Protein AF-A0A9E7GCS8-F1 (afdb_monomer_lite)

Radius of gyration: 28.27 Å; chains: 1; bounding box: 65×45×78 Å

Organism: NCBI:txid320322

pLDDT: mean 76.49, std 14.75, range [39.75, 92.88]

Sequence (79 aa):
MEKEKGDGSCEVKILLTRKELAWLELRLKEKGEQRLEDVLVEMGREMQKERGKGRGGWKPTLESIVEIPEVQTCNNVAV

Structure (mmCIF, N/CA/C/O backbone):
data_AF-A0A9E7GCS8-F1
#
_entry.id   AF-A0A9E7GCS8-F1
#
loop_
_atom_site.group_PDB
_atom_site.id
_atom_site.type_symbol
_atom_site.label_atom_id
_atom_site.label_alt_id
_atom_site.label_comp_id
_atom_site.label_asym_id
_atom_site.label_entity_id
_atom_site.label_seq_id
_atom_site.pdbx_PDB_ins_code
_atom_site.Cartn_x
_atom_site.Cartn_y
_atom_site.Cartn_z
_atom_site.occupancy
_atom_site.B_iso_or_equiv
_atom_site.auth_seq_id
_atom_site.auth_comp_id
_atom_site.auth_asym_id
_atom_site.auth_atom_id
_atom_site.pdbx_PDB_model_num
ATOM 1 N N . MET A 1 1 ? -32.066 35.313 5.276 1.00 39.75 1 MET A N 1
ATOM 2 C CA . MET A 1 1 ? -31.582 34.548 4.109 1.00 39.75 1 MET A CA 1
ATOM 3 C C . MET A 1 1 ? -30.780 33.390 4.672 1.00 39.75 1 MET A C 1
ATOM 5 O O . MET A 1 1 ? -29.624 33.568 5.037 1.00 39.75 1 MET A O 1
ATOM 9 N N . GLU A 1 2 ? -31.457 32.274 4.922 1.00 50.03 2 GLU A N 1
ATOM 10 C CA . GLU A 1 2 ? -30.845 31.071 5.488 1.00 50.03 2 GLU A CA 1
ATOM 11 C C . GLU A 1 2 ? -29.913 30.478 4.428 1.00 50.03 2 GLU A C 1
ATOM 13 O O . GLU A 1 2 ? -30.332 30.230 3.299 1.00 50.03 2 GLU A O 1
ATOM 18 N N . LYS A 1 3 ? -28.620 30.363 4.743 1.00 50.75 3 LYS A N 1
ATOM 19 C CA . LYS A 1 3 ? -27.654 29.716 3.855 1.00 50.75 3 LYS A CA 1
ATOM 20 C C . LYS A 1 3 ? -27.682 28.221 4.132 1.00 50.75 3 LYS A C 1
ATOM 22 O O . LYS A 1 3 ? -27.273 27.799 5.211 1.00 50.75 3 LYS A O 1
ATOM 27 N N . GLU A 1 4 ? -28.122 27.441 3.151 1.00 59.56 4 GLU A N 1
ATOM 28 C CA . GLU A 1 4 ? -27.907 25.998 3.135 1.00 59.56 4 GLU A CA 1
ATOM 29 C C . GLU A 1 4 ? -26.401 25.720 3.219 1.00 59.56 4 GLU A C 1
ATOM 31 O O . GLU A 1 4 ? -25.602 26.140 2.376 1.00 59.56 4 GLU A O 1
ATOM 36 N N . LYS A 1 5 ? -26.003 25.072 4.312 1.00 52.16 5 LYS A N 1
ATOM 37 C CA . LYS A 1 5 ? -24.627 24.690 4.604 1.00 52.16 5 LYS A CA 1
ATOM 38 C C . LYS A 1 5 ? -24.374 23.379 3.860 1.00 52.16 5 LYS A C 1
ATOM 40 O O . LYS A 1 5 ? -24.627 22.311 4.403 1.00 52.16 5 LYS A O 1
ATOM 45 N N . GLY A 1 6 ? -23.959 23.467 2.597 1.00 56.72 6 GLY A N 1
ATOM 46 C CA . GLY A 1 6 ? -23.475 22.301 1.860 1.00 56.72 6 GLY A CA 1
ATOM 47 C C . GLY A 1 6 ? -22.312 21.692 2.638 1.00 56.72 6 GLY A C 1
ATOM 48 O O . GLY A 1 6 ? -21.285 22.347 2.813 1.00 56.72 6 GLY A O 1
ATOM 49 N N . ASP A 1 7 ? -22.523 20.502 3.190 1.00 58.94 7 ASP A N 1
ATOM 50 C CA . ASP A 1 7 ? -21.519 19.788 3.968 1.00 58.94 7 ASP A CA 1
ATOM 51 C C . ASP A 1 7 ? -20.291 19.548 3.080 1.00 58.94 7 ASP A C 1
ATOM 53 O O . ASP A 1 7 ? -20.404 18.985 1.990 1.00 58.94 7 ASP A O 1
ATOM 57 N N . GLY A 1 8 ? -19.131 20.050 3.507 1.00 64.38 8 GLY A N 1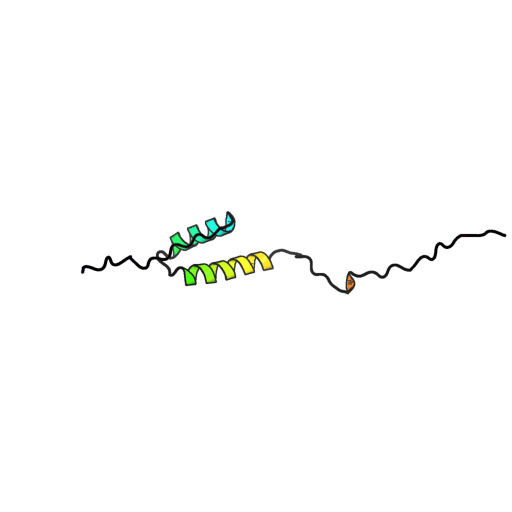
ATOM 58 C CA . GLY A 1 8 ? -17.887 20.131 2.731 1.00 64.38 8 GLY A CA 1
ATOM 59 C C . GLY A 1 8 ? -17.192 18.783 2.530 1.00 64.38 8 GLY A C 1
ATOM 60 O O . GLY A 1 8 ? -15.965 18.708 2.579 1.00 64.38 8 GLY A O 1
ATOM 61 N N . SER A 1 9 ? -17.967 17.715 2.364 1.00 69.75 9 SER A N 1
ATOM 62 C CA . SER A 1 9 ? -17.474 16.358 2.189 1.00 69.75 9 SER A CA 1
ATOM 63 C C . SER A 1 9 ? -16.875 16.175 0.791 1.00 69.75 9 SER A C 1
ATOM 65 O O . SER A 1 9 ? -17.458 16.555 -0.225 1.00 69.75 9 SER A O 1
ATOM 67 N N . CYS A 1 10 ? -15.663 15.624 0.747 1.00 73.19 10 CYS A N 1
ATOM 68 C CA . CYS A 1 10 ? -14.957 15.294 -0.484 1.00 73.19 10 CYS A CA 1
ATOM 69 C C . CYS A 1 10 ? -15.100 13.792 -0.736 1.00 73.19 10 CYS A C 1
ATOM 71 O O . CYS A 1 10 ? -14.631 12.983 0.064 1.00 73.19 10 CYS A O 1
ATOM 73 N N . GLU A 1 11 ? -15.748 13.418 -1.839 1.00 83.69 11 GLU A N 1
ATOM 74 C CA . GLU A 1 11 ? -15.838 12.027 -2.283 1.00 83.69 11 GLU A CA 1
ATOM 75 C C . GLU A 1 11 ? -14.722 11.746 -3.296 1.00 83.69 11 GLU A C 1
ATOM 77 O O . GLU A 1 11 ? -14.613 12.413 -4.327 1.00 83.69 11 GLU A O 1
ATOM 82 N N . VAL A 1 12 ? -13.894 10.736 -3.021 1.00 84.56 12 VAL A N 1
ATOM 83 C CA . VAL A 1 12 ? -12.812 10.312 -3.916 1.00 84.56 12 VAL A CA 1
ATOM 84 C C . VAL A 1 12 ? -13.045 8.868 -4.334 1.00 84.56 12 VAL A C 1
ATOM 86 O O . VAL A 1 12 ? -13.206 7.982 -3.498 1.00 84.56 12 VAL A O 1
ATOM 89 N N . LYS A 1 13 ? -13.015 8.620 -5.644 1.00 91.31 13 LYS A N 1
ATOM 90 C CA . LYS A 1 13 ? -13.051 7.270 -6.214 1.00 91.31 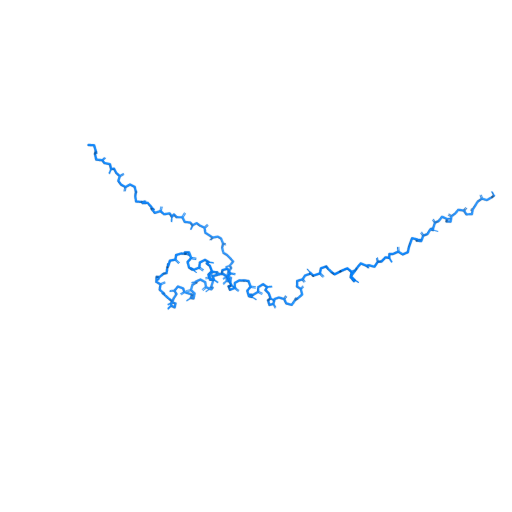13 LYS A CA 1
ATOM 91 C C . LYS A 1 13 ? -11.639 6.862 -6.603 1.00 91.31 13 LYS A C 1
ATOM 93 O O . LYS A 1 13 ? -11.004 7.524 -7.419 1.00 91.31 13 LYS A O 1
ATOM 98 N N . ILE A 1 14 ? -11.160 5.770 -6.019 1.00 88.38 14 ILE A N 1
ATOM 99 C CA . ILE A 1 14 ? -9.820 5.233 -6.264 1.00 88.38 14 ILE A CA 1
ATOM 100 C C . ILE A 1 14 ? -9.975 3.870 -6.923 1.00 88.38 14 ILE A C 1
ATOM 102 O O . ILE A 1 14 ? -10.727 3.021 -6.447 1.00 88.38 14 ILE A O 1
ATOM 106 N N . LEU A 1 15 ? -9.275 3.668 -8.035 1.00 92.62 15 LEU A N 1
ATOM 107 C CA . LEU A 1 15 ? -9.277 2.398 -8.744 1.00 92.62 15 LEU A CA 1
ATOM 108 C C . LEU A 1 15 ? -8.149 1.524 -8.196 1.00 92.62 15 LEU A C 1
ATOM 110 O O . LEU A 1 15 ? -6.990 1.931 -8.236 1.00 92.62 15 LEU A O 1
ATOM 114 N N . LEU A 1 16 ? -8.499 0.346 -7.681 1.00 91.06 16 LEU A N 1
ATOM 115 C CA . LEU A 1 16 ? -7.568 -0.567 -7.022 1.00 91.06 16 LEU A CA 1
ATOM 116 C C . LEU A 1 16 ? -7.522 -1.918 -7.734 1.00 91.06 16 LEU A C 1
ATOM 118 O O . LEU A 1 16 ? -8.531 -2.415 -8.243 1.00 91.06 16 LEU A O 1
ATOM 122 N N . THR A 1 17 ? -6.359 -2.560 -7.727 1.00 91.88 17 THR A N 1
ATOM 123 C CA . THR A 1 17 ? -6.245 -3.975 -8.095 1.00 91.88 17 THR A CA 1
ATOM 124 C C . THR A 1 17 ? -6.811 -4.877 -6.993 1.00 91.88 17 THR A C 1
ATOM 126 O O . THR A 1 17 ? -6.966 -4.477 -5.841 1.00 91.88 17 THR A O 1
ATOM 129 N N . ARG A 1 18 ? -7.084 -6.152 -7.306 1.00 92.00 18 ARG A N 1
ATOM 130 C CA . ARG A 1 18 ? -7.581 -7.115 -6.298 1.00 92.00 18 ARG A CA 1
ATOM 131 C C . ARG A 1 18 ? -6.656 -7.247 -5.082 1.00 92.00 18 ARG A C 1
ATOM 133 O O . ARG A 1 18 ? -7.133 -7.422 -3.968 1.00 92.00 18 ARG A O 1
ATOM 140 N N . LYS A 1 19 ? -5.339 -7.176 -5.301 1.00 88.81 19 LYS A N 1
ATOM 141 C CA . LYS A 1 19 ? -4.340 -7.274 -4.226 1.00 88.81 19 LYS A CA 1
ATOM 142 C C . LYS A 1 19 ? -4.365 -6.039 -3.330 1.00 88.81 19 LYS A C 1
ATOM 144 O O . LYS A 1 19 ? -4.344 -6.159 -2.113 1.00 88.81 19 LYS A O 1
ATOM 149 N N . GLU A 1 20 ? -4.433 -4.872 -3.955 1.00 90.81 20 GLU A N 1
ATOM 150 C CA . GLU A 1 20 ? -4.546 -3.576 -3.290 1.00 90.81 20 GLU A CA 1
ATOM 151 C C . GLU A 1 20 ? -5.807 -3.477 -2.434 1.00 90.81 20 GLU A C 1
ATOM 153 O O . GLU A 1 20 ? -5.735 -3.054 -1.283 1.00 90.81 20 GLU A O 1
ATOM 158 N N . LEU A 1 21 ? -6.944 -3.933 -2.966 1.00 92.88 21 LEU A N 1
ATOM 159 C CA . LEU A 1 21 ? -8.200 -3.971 -2.226 1.00 92.88 21 LEU A CA 1
ATOM 160 C C . LEU A 1 21 ? -8.111 -4.896 -1.004 1.00 92.88 21 LEU A C 1
ATOM 162 O O . LEU A 1 21 ? -8.479 -4.488 0.091 1.00 92.88 21 LEU A O 1
ATOM 166 N N . ALA A 1 22 ? -7.567 -6.106 -1.166 1.00 91.94 22 ALA A N 1
ATOM 167 C CA . ALA A 1 22 ? -7.402 -7.044 -0.054 1.00 91.94 22 ALA A CA 1
ATOM 168 C C . ALA A 1 22 ? -6.494 -6.484 1.055 1.00 91.94 22 ALA A C 1
ATOM 170 O O . ALA A 1 22 ? -6.772 -6.668 2.241 1.00 91.94 22 ALA A O 1
ATOM 171 N N . TRP A 1 23 ? -5.426 -5.772 0.678 1.00 92.50 23 TRP A N 1
ATOM 172 C CA . TRP A 1 23 ? -4.565 -5.081 1.637 1.00 92.50 23 TRP A CA 1
ATOM 173 C C . TRP A 1 23 ? -5.334 -4.003 2.409 1.00 92.50 23 TRP A C 1
ATOM 175 O O . TRP A 1 23 ? -5.244 -3.940 3.634 1.00 92.50 23 TRP A O 1
ATOM 185 N N . LEU A 1 24 ? -6.135 -3.196 1.707 1.00 91.38 24 LEU A N 1
ATOM 186 C CA . LEU A 1 24 ? -6.935 -2.136 2.316 1.00 91.38 24 LEU A CA 1
ATOM 187 C C . LEU A 1 24 ? -7.997 -2.695 3.276 1.00 91.38 24 LEU A C 1
ATOM 189 O O . LEU A 1 24 ? -8.149 -2.188 4.383 1.00 91.38 24 LEU A O 1
ATOM 193 N N . GLU A 1 25 ? -8.696 -3.765 2.894 1.00 90.81 25 GLU A N 1
ATOM 194 C CA . GLU A 1 25 ? -9.684 -4.426 3.755 1.00 90.81 25 GLU A CA 1
ATOM 195 C C . GLU A 1 25 ? -9.065 -4.971 5.042 1.00 90.81 25 GLU A C 1
ATOM 197 O O . GLU A 1 25 ? -9.636 -4.810 6.122 1.00 90.81 25 GLU A O 1
ATOM 202 N N . LEU A 1 26 ? -7.901 -5.622 4.939 1.00 91.50 26 LEU A N 1
ATOM 203 C CA . LEU A 1 26 ? -7.172 -6.108 6.108 1.00 91.50 26 LEU A CA 1
ATOM 204 C C . LEU A 1 26 ? -6.776 -4.936 7.006 1.00 91.50 26 LEU A C 1
ATOM 206 O O . LEU A 1 26 ? -6.987 -4.977 8.217 1.00 91.50 26 LEU A O 1
ATOM 210 N N . ARG A 1 27 ? -6.275 -3.858 6.398 1.00 89.12 27 ARG A N 1
ATOM 211 C CA . ARG A 1 27 ? -5.838 -2.677 7.130 1.00 89.12 27 ARG A CA 1
ATOM 212 C C . ARG A 1 27 ? -6.973 -2.005 7.903 1.00 89.12 27 ARG A C 1
ATOM 214 O O . ARG A 1 27 ? -6.795 -1.675 9.076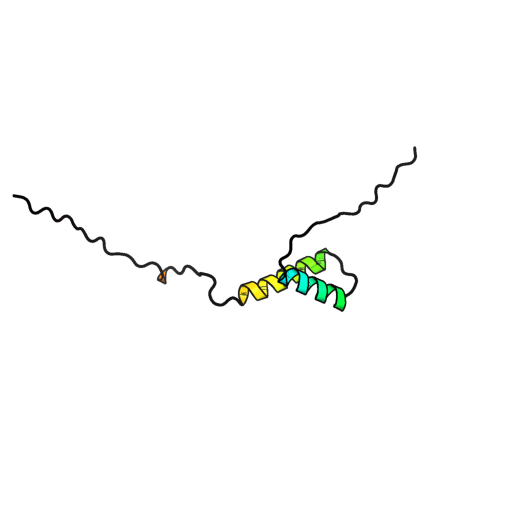 1.00 89.12 27 ARG A O 1
ATOM 221 N N . LEU A 1 28 ? -8.135 -1.842 7.272 1.00 88.50 28 LEU A N 1
ATOM 222 C CA . LEU A 1 28 ? -9.325 -1.260 7.900 1.00 88.50 28 LEU A CA 1
ATOM 223 C C . LEU A 1 28 ? -9.834 -2.120 9.065 1.00 88.50 28 LEU A C 1
ATOM 225 O O . LEU A 1 28 ? -10.247 -1.581 10.089 1.00 88.50 28 LEU A O 1
ATOM 229 N N . LYS A 1 29 ? -9.756 -3.451 8.946 1.00 89.12 29 LYS A N 1
ATOM 230 C CA . LYS A 1 29 ? -10.130 -4.376 10.029 1.00 89.12 29 LYS A CA 1
ATOM 231 C C . LYS A 1 29 ? -9.208 -4.271 11.243 1.00 89.12 29 LYS A C 1
ATOM 233 O O . LYS A 1 29 ? -9.682 -4.386 12.366 1.00 89.12 29 LYS A O 1
ATOM 238 N N . GLU A 1 30 ? -7.910 -4.069 11.031 1.00 91.06 30 GLU A N 1
ATOM 239 C CA . GLU A 1 30 ? -6.924 -4.025 12.117 1.00 91.06 30 GLU A CA 1
ATOM 240 C C . GLU A 1 30 ? -6.878 -2.681 12.845 1.00 91.06 30 GLU A C 1
ATOM 242 O O . GLU A 1 30 ? -6.698 -2.651 14.062 1.00 91.06 30 GLU A O 1
ATOM 247 N N . LYS A 1 31 ? -6.984 -1.566 12.109 1.00 85.75 31 LYS A N 1
ATOM 248 C CA . LYS A 1 31 ? -6.720 -0.224 12.657 1.00 85.75 31 LYS A CA 1
ATOM 249 C C . LYS A 1 31 ? -7.948 0.664 12.828 1.00 85.75 31 LYS A C 1
ATOM 251 O O . LYS A 1 31 ? -7.809 1.737 13.407 1.00 85.75 31 LYS A O 1
ATOM 256 N N . GLY A 1 32 ? -9.126 0.219 12.388 1.00 83.69 32 GLY A N 1
ATOM 257 C CA . GLY A 1 32 ? -10.363 0.988 12.516 1.00 83.69 32 GLY A CA 1
ATOM 258 C C . GLY A 1 32 ? -10.326 2.290 11.710 1.00 83.69 32 GLY A C 1
ATOM 259 O O . GLY A 1 32 ? -9.804 2.320 10.595 1.00 83.69 32 GLY A O 1
ATOM 260 N N . GLU A 1 33 ? -10.894 3.366 12.262 1.00 86.69 33 GLU A N 1
ATOM 261 C CA . GLU A 1 33 ? -10.908 4.680 11.609 1.00 86.69 33 GLU A CA 1
ATOM 262 C C . GLU A 1 33 ? -9.498 5.266 11.484 1.00 86.69 33 GLU A C 1
ATOM 264 O O . GLU A 1 33 ? -8.759 5.412 12.458 1.00 86.69 33 GLU A O 1
ATOM 269 N N . GLN A 1 34 ? -9.136 5.644 10.260 1.00 87.50 34 GLN A N 1
ATOM 270 C CA . GLN A 1 34 ? -7.875 6.303 9.950 1.00 87.50 34 GLN A CA 1
ATOM 271 C C . GLN A 1 34 ? -8.126 7.473 9.005 1.00 87.50 34 GLN A C 1
ATOM 273 O O . GLN A 1 34 ? -9.086 7.478 8.232 1.00 87.50 34 GLN A O 1
ATOM 278 N N . ARG A 1 35 ? -7.225 8.457 9.029 1.00 88.25 35 ARG A N 1
ATOM 279 C CA . ARG A 1 35 ? -7.231 9.513 8.020 1.00 88.25 35 ARG A CA 1
ATOM 280 C C . ARG A 1 35 ? -6.904 8.908 6.659 1.00 88.25 35 ARG A C 1
ATOM 282 O O . ARG A 1 35 ? -5.963 8.120 6.541 1.00 88.25 35 ARG A O 1
ATOM 289 N N . LEU A 1 36 ? -7.661 9.296 5.635 1.00 85.69 36 LEU A N 1
ATOM 290 C CA . LEU A 1 36 ? -7.482 8.777 4.279 1.00 85.69 36 LEU A CA 1
ATOM 291 C C . LEU A 1 36 ? -6.049 9.005 3.777 1.00 85.69 36 LEU A C 1
ATOM 293 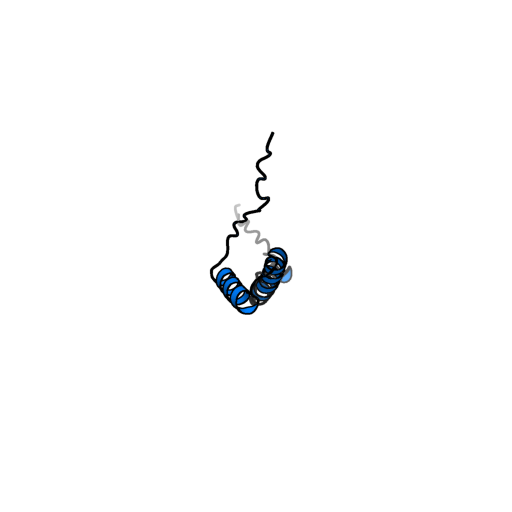O O . LEU A 1 36 ? -5.473 8.122 3.145 1.00 85.69 36 LEU A O 1
ATOM 297 N N . GLU A 1 37 ? -5.450 10.155 4.098 1.00 89.06 37 GLU A N 1
ATOM 298 C CA . GLU A 1 37 ? -4.093 10.486 3.660 1.00 89.06 37 GLU A CA 1
ATOM 299 C C . GLU A 1 37 ? -3.053 9.492 4.196 1.00 89.06 37 GLU A C 1
ATOM 301 O O . GLU A 1 37 ? -2.172 9.058 3.452 1.00 89.06 37 GLU A O 1
ATOM 306 N N . ASP A 1 38 ? -3.186 9.081 5.459 1.00 91.00 38 ASP A N 1
ATOM 307 C CA . ASP A 1 38 ? -2.254 8.152 6.101 1.00 91.00 38 ASP A CA 1
ATOM 308 C C . ASP A 1 38 ? -2.331 6.759 5.457 1.00 91.00 38 ASP A C 1
ATOM 310 O O . ASP A 1 38 ? -1.303 6.124 5.200 1.00 91.00 38 ASP A O 1
ATOM 314 N N . VAL A 1 39 ? -3.549 6.312 5.128 1.00 90.81 39 VAL A N 1
ATOM 315 C CA . VAL A 1 39 ? -3.794 5.031 4.449 1.00 90.81 39 VAL A CA 1
ATOM 316 C C . VAL A 1 39 ? -3.173 5.026 3.052 1.00 90.81 39 VAL A C 1
ATOM 318 O O . VAL A 1 39 ? -2.494 4.066 2.686 1.00 90.81 39 VAL A O 1
ATOM 321 N N . LEU A 1 40 ? -3.343 6.105 2.281 1.00 89.00 40 LEU A N 1
ATOM 322 C CA . LEU A 1 40 ? -2.791 6.205 0.925 1.00 89.00 40 LEU A CA 1
ATOM 323 C C . LEU A 1 40 ? -1.258 6.227 0.916 1.00 89.00 40 LEU A C 1
ATOM 325 O O . LEU A 1 40 ? -0.636 5.586 0.064 1.00 89.00 40 LEU A O 1
ATOM 329 N N . VAL A 1 41 ? -0.633 6.916 1.877 1.00 91.06 41 VAL A N 1
ATOM 330 C CA . VAL A 1 41 ? 0.833 6.945 2.012 1.00 91.06 41 VAL A CA 1
ATOM 331 C C . VAL A 1 41 ? 1.384 5.557 2.321 1.00 91.06 41 VAL A C 1
ATOM 333 O O . VAL A 1 41 ? 2.375 5.130 1.724 1.00 91.06 41 VAL A O 1
ATOM 336 N N . GLU A 1 42 ? 0.770 4.838 3.255 1.00 91.94 42 GLU A N 1
ATOM 337 C CA . GLU A 1 42 ? 1.222 3.500 3.622 1.00 91.94 42 GLU A CA 1
ATOM 338 C C . GLU A 1 42 ? 1.005 2.487 2.498 1.00 91.94 42 GLU A C 1
ATOM 340 O O . GLU A 1 42 ? 1.908 1.705 2.195 1.00 91.94 42 GLU A O 1
ATOM 345 N N . MET A 1 43 ? -0.145 2.555 1.830 1.00 88.31 43 MET A N 1
ATOM 346 C CA . MET A 1 43 ? -0.458 1.720 0.677 1.00 88.31 43 MET A CA 1
ATOM 347 C C . MET A 1 43 ? 0.592 1.881 -0.427 1.00 88.31 43 MET A C 1
ATOM 349 O O . MET A 1 43 ? 1.123 0.890 -0.930 1.00 88.31 43 MET A O 1
ATOM 353 N N . GLY A 1 44 ? 0.976 3.123 -0.743 1.00 87.19 44 GLY A N 1
ATOM 354 C CA . GLY A 1 44 ? 2.040 3.404 -1.709 1.00 87.19 44 GLY A CA 1
ATOM 355 C C . GLY A 1 44 ? 3.384 2.777 -1.318 1.00 87.19 44 GLY A C 1
ATOM 356 O O . GLY A 1 44 ? 4.060 2.182 -2.163 1.00 87.19 44 GLY A O 1
ATOM 357 N N . ARG A 1 45 ? 3.750 2.837 -0.029 1.00 89.12 45 ARG A N 1
ATOM 358 C CA . ARG A 1 45 ? 4.973 2.198 0.489 1.00 89.12 45 ARG A CA 1
ATOM 359 C C . ARG A 1 45 ? 4.916 0.679 0.368 1.00 89.12 45 ARG A C 1
ATOM 361 O O . ARG A 1 45 ? 5.910 0.074 -0.031 1.00 89.12 45 ARG A O 1
ATOM 368 N N . GLU A 1 46 ? 3.789 0.055 0.697 1.00 86.00 46 GLU A N 1
ATOM 369 C CA . GLU A 1 46 ? 3.656 -1.403 0.633 1.00 86.00 46 GLU A CA 1
ATOM 370 C C . GLU A 1 46 ? 3.699 -1.911 -0.813 1.00 86.00 46 GLU A C 1
ATOM 372 O O . GLU A 1 46 ? 4.428 -2.851 -1.135 1.00 86.00 46 GLU A O 1
ATOM 377 N N . MET A 1 47 ? 3.028 -1.208 -1.726 1.00 82.81 47 MET A N 1
ATOM 378 C CA . MET A 1 47 ? 3.080 -1.510 -3.156 1.00 82.81 47 MET A CA 1
ATOM 379 C C . MET A 1 47 ? 4.487 -1.345 -3.745 1.00 82.81 47 MET A C 1
ATOM 381 O O . MET A 1 47 ? 4.881 -2.120 -4.618 1.00 82.81 47 MET A O 1
ATOM 385 N N . GLN A 1 48 ? 5.272 -0.366 -3.280 1.00 82.06 48 GLN A N 1
ATOM 386 C CA . GLN A 1 48 ? 6.672 -0.217 -3.692 1.00 82.06 48 GLN A CA 1
ATOM 387 C C . GLN A 1 48 ? 7.548 -1.387 -3.238 1.00 82.06 48 GLN A C 1
ATOM 389 O O . GLN A 1 48 ? 8.395 -1.832 -4.014 1.00 82.06 48 GLN A O 1
ATOM 394 N N . LYS A 1 49 ? 7.341 -1.920 -2.027 1.00 78.12 49 LYS A N 1
ATOM 395 C CA . LYS A 1 49 ? 8.080 -3.103 -1.552 1.00 78.12 49 LYS A CA 1
ATOM 396 C C . LYS A 1 49 ? 7.808 -4.319 -2.434 1.00 78.1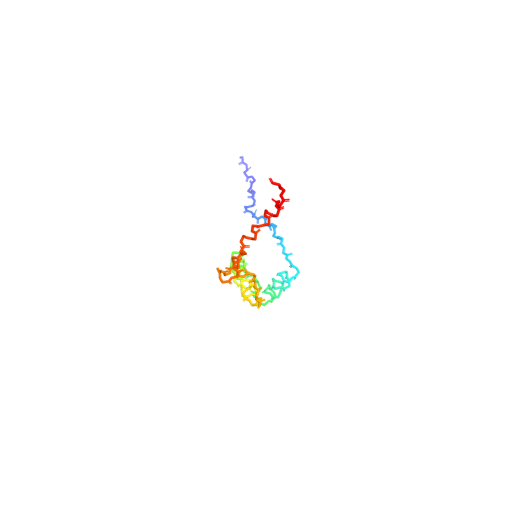2 49 LYS A C 1
ATOM 398 O O . LYS A 1 49 ? 8.741 -5.038 -2.780 1.00 78.12 49 LYS A O 1
ATOM 403 N N . GLU A 1 50 ? 6.557 -4.526 -2.831 1.00 67.00 50 GLU A N 1
ATOM 404 C CA . GLU A 1 50 ? 6.176 -5.622 -3.728 1.00 67.00 50 GLU A CA 1
ATOM 405 C C . GLU A 1 50 ? 6.721 -5.423 -5.149 1.00 67.00 50 GLU A C 1
ATOM 407 O O . GLU A 1 50 ? 7.276 -6.352 -5.736 1.00 67.00 50 GLU A O 1
ATOM 412 N N . ARG A 1 51 ? 6.669 -4.195 -5.685 1.00 63.59 51 ARG A N 1
ATOM 413 C CA . ARG A 1 51 ? 7.281 -3.862 -6.986 1.00 63.59 51 ARG A CA 1
ATOM 414 C C . ARG A 1 51 ? 8.802 -4.043 -6.988 1.00 63.59 51 ARG A C 1
ATOM 416 O O . ARG A 1 51 ? 9.352 -4.448 -8.005 1.00 63.59 51 ARG A O 1
ATOM 423 N N . GLY A 1 52 ? 9.470 -3.794 -5.861 1.00 57.25 52 GLY A N 1
ATOM 424 C CA . GLY A 1 52 ? 10.910 -4.021 -5.690 1.00 57.25 52 GLY A CA 1
ATOM 425 C C . GLY A 1 52 ? 11.306 -5.486 -5.464 1.00 57.25 52 GLY A C 1
ATOM 426 O O . GLY A 1 52 ? 12.464 -5.839 -5.666 1.00 57.25 52 GLY A O 1
ATOM 427 N N . LYS A 1 53 ? 10.363 -6.355 -5.072 1.00 56.28 53 LYS A N 1
ATOM 428 C CA . LYS A 1 53 ? 10.588 -7.800 -4.868 1.00 56.28 53 LYS A CA 1
ATOM 429 C C . LYS A 1 53 ? 10.412 -8.639 -6.136 1.00 56.28 53 LYS A C 1
ATOM 431 O O . LYS A 1 53 ? 10.747 -9.825 -6.134 1.00 56.28 53 LYS A O 1
ATOM 436 N N . GLY A 1 54 ? 9.931 -8.041 -7.225 1.00 53.38 54 GLY A N 1
ATOM 437 C CA . GLY A 1 54 ? 9.940 -8.661 -8.544 1.00 53.38 54 GLY A CA 1
ATOM 438 C C . GLY A 1 54 ? 11.373 -8.823 -9.043 1.00 53.38 54 GLY A C 1
ATOM 439 O O . GLY A 1 54 ? 11.972 -7.879 -9.551 1.00 53.38 54 GLY A O 1
ATOM 440 N N . ARG A 1 55 ? 11.926 -10.032 -8.898 1.00 53.78 55 ARG A N 1
ATOM 441 C CA . ARG A 1 55 ? 13.133 -10.475 -9.605 1.00 53.78 55 ARG A CA 1
ATOM 442 C C . ARG A 1 55 ? 13.053 -10.025 -11.072 1.00 53.78 55 ARG A C 1
ATOM 444 O O . ARG A 1 55 ? 12.172 -10.479 -11.791 1.00 53.78 55 ARG A O 1
ATOM 451 N N . GLY A 1 56 ? 13.973 -9.168 -11.511 1.00 56.22 56 GLY A N 1
ATOM 452 C CA . GLY A 1 56 ? 14.206 -8.929 -12.937 1.00 56.22 56 GLY A CA 1
ATOM 453 C C . GLY A 1 56 ? 13.182 -8.048 -13.657 1.00 56.22 56 GLY A C 1
ATOM 454 O O . GLY A 1 56 ? 12.793 -8.368 -14.777 1.00 56.22 56 GLY A O 1
ATOM 455 N N . GLY A 1 57 ? 12.782 -6.910 -13.079 1.00 57.72 57 GLY A N 1
ATOM 456 C CA . GLY A 1 57 ? 12.332 -5.799 -13.925 1.00 57.72 57 GLY A CA 1
ATOM 457 C C . GLY A 1 57 ? 13.429 -5.491 -14.950 1.00 57.72 57 GLY A C 1
ATOM 458 O O . GLY A 1 57 ? 14.601 -5.432 -14.573 1.00 57.72 57 GLY A O 1
ATOM 459 N N . TRP A 1 58 ? 13.075 -5.376 -16.233 1.00 61.97 58 TRP A N 1
ATOM 460 C CA . TRP A 1 58 ? 14.040 -5.092 -17.295 1.00 61.97 58 TRP A CA 1
ATOM 461 C C . TRP A 1 58 ? 14.904 -3.892 -16.896 1.00 61.97 58 TRP A C 1
ATOM 463 O O . TRP A 1 58 ? 14.410 -2.777 -16.731 1.00 61.97 58 TRP A O 1
ATOM 473 N N . LYS A 1 59 ? 16.194 -4.152 -16.682 1.00 71.94 59 LYS A N 1
ATOM 474 C CA . LYS A 1 59 ? 17.201 -3.136 -16.408 1.00 71.94 59 LYS A CA 1
ATOM 475 C C . LYS A 1 59 ? 18.055 -3.056 -17.667 1.00 71.94 59 LYS A C 1
ATOM 477 O O . LYS A 1 59 ? 18.945 -3.892 -17.807 1.00 71.94 59 LYS A O 1
ATOM 482 N N . PRO A 1 60 ? 17.786 -2.125 -18.597 1.00 67.19 60 PRO A N 1
ATOM 483 C CA . PRO A 1 60 ? 18.683 -1.932 -19.722 1.00 67.19 60 PRO A CA 1
ATOM 484 C C . PRO A 1 60 ? 20.056 -1.547 -19.167 1.00 67.19 60 PRO A C 1
ATOM 486 O O . PRO A 1 60 ? 20.217 -0.497 -18.543 1.00 67.19 60 PRO A O 1
ATOM 489 N N . THR A 1 61 ? 21.031 -2.435 -19.323 1.00 77.50 61 THR A N 1
ATOM 490 C CA . THR A 1 61 ? 22.442 -2.150 -19.068 1.00 77.50 61 THR A CA 1
ATOM 491 C C . THR A 1 61 ? 23.126 -1.908 -20.404 1.00 77.50 61 THR A C 1
ATOM 493 O O . THR A 1 61 ? 22.773 -2.529 -21.406 1.00 77.50 61 THR A O 1
ATOM 496 N N . LEU A 1 62 ? 24.120 -1.019 -20.429 1.00 79.12 62 LEU A N 1
ATOM 497 C CA . LEU A 1 62 ? 24.937 -0.790 -21.627 1.00 79.12 62 LEU A CA 1
ATOM 498 C C . LEU A 1 62 ? 25.662 -2.067 -22.078 1.00 79.12 62 LEU A C 1
ATOM 500 O O . LEU A 1 62 ? 25.873 -2.260 -23.266 1.00 79.12 62 LEU A O 1
ATOM 504 N N . GLU A 1 63 ? 25.942 -2.976 -21.141 1.00 78.62 63 GLU A N 1
ATOM 505 C CA . GLU A 1 63 ? 26.484 -4.317 -21.400 1.00 78.62 63 GLU A CA 1
ATOM 506 C C . GLU A 1 63 ? 25.562 -5.201 -22.261 1.00 78.62 63 GLU A C 1
ATOM 508 O O . GLU A 1 63 ? 26.015 -6.196 -22.816 1.00 78.62 63 GLU A O 1
ATOM 513 N N . SER A 1 64 ? 24.272 -4.862 -22.378 1.00 75.75 64 SER A N 1
ATOM 514 C CA . SER A 1 64 ? 23.317 -5.586 -23.228 1.00 75.75 64 SER A CA 1
ATOM 515 C C . SER A 1 64 ? 23.317 -5.108 -24.688 1.00 75.75 64 SER A C 1
ATOM 517 O O . SER A 1 64 ? 22.641 -5.711 -25.520 1.00 75.75 64 SER A O 1
ATOM 519 N N . ILE A 1 65 ? 24.020 -4.016 -25.011 1.00 86.69 65 ILE A N 1
ATOM 520 C CA . ILE A 1 65 ? 24.146 -3.511 -26.382 1.00 86.69 65 ILE A CA 1
ATOM 521 C C . ILE A 1 65 ? 25.308 -4.256 -27.040 1.00 86.69 65 ILE A C 1
ATOM 523 O O . ILE A 1 65 ? 26.460 -4.072 -26.659 1.00 86.69 65 ILE A O 1
ATOM 527 N N . VAL A 1 66 ? 25.007 -5.101 -28.025 1.00 81.50 66 VAL A N 1
ATOM 528 C CA . VAL A 1 66 ? 26.026 -5.770 -28.843 1.00 81.50 66 VAL A CA 1
ATOM 529 C C . VAL A 1 66 ? 26.149 -5.012 -30.157 1.00 81.50 66 VAL A C 1
ATOM 531 O O . VAL A 1 66 ? 25.164 -4.857 -30.879 1.00 81.50 66 VAL A O 1
ATOM 534 N N . GLU A 1 67 ? 27.351 -4.530 -30.460 1.00 84.81 67 GLU A N 1
ATOM 535 C CA . GLU A 1 67 ? 27.658 -3.952 -31.765 1.00 84.81 67 GLU A CA 1
ATOM 536 C C . GLU A 1 67 ? 27.669 -5.073 -32.811 1.00 84.81 67 GLU A C 1
ATOM 538 O O . GLU A 1 67 ? 28.415 -6.048 -32.699 1.00 84.81 67 GLU A O 1
ATOM 543 N N . ILE A 1 68 ? 26.790 -4.967 -33.805 1.00 82.25 68 ILE A N 1
ATOM 544 C CA . ILE A 1 68 ? 26.750 -5.908 -34.923 1.00 82.25 68 ILE A CA 1
ATOM 545 C C . ILE A 1 68 ? 27.764 -5.402 -35.952 1.00 82.25 68 ILE A C 1
ATOM 547 O O . ILE A 1 68 ? 27.628 -4.258 -36.388 1.00 82.25 68 ILE A O 1
ATOM 551 N N . PRO A 1 69 ? 28.760 -6.211 -36.363 1.00 79.69 69 PRO A N 1
ATOM 552 C CA . PRO A 1 69 ? 29.678 -5.796 -37.411 1.00 79.69 69 PRO A CA 1
ATOM 553 C C . PRO A 1 69 ? 28.889 -5.522 -38.692 1.00 79.69 69 PRO A C 1
ATOM 555 O O . PRO A 1 69 ? 28.080 -6.349 -39.122 1.00 79.69 69 PRO A O 1
ATOM 558 N N . GLU A 1 70 ? 29.133 -4.367 -39.308 1.00 79.31 70 GLU A N 1
ATOM 559 C CA . GLU A 1 70 ? 28.593 -4.039 -40.623 1.00 79.31 70 GLU A CA 1
ATOM 560 C C . GLU A 1 70 ? 29.158 -5.034 -41.649 1.00 79.31 70 GLU A C 1
ATOM 562 O O . GLU A 1 70 ? 30.268 -4.879 -42.159 1.00 79.31 70 GLU A O 1
ATOM 567 N N . VAL A 1 71 ? 28.412 -6.104 -41.943 1.00 72.12 71 VAL A N 1
ATOM 568 C CA . VAL A 1 71 ? 28.757 -7.005 -43.044 1.00 72.12 71 VAL A CA 1
ATOM 569 C C . VAL A 1 71 ? 28.458 -6.254 -44.335 1.00 72.12 71 VAL A C 1
ATOM 571 O O . VAL A 1 71 ? 27.315 -6.189 -44.784 1.00 72.12 71 VAL A O 1
ATOM 574 N N . GLN A 1 72 ? 29.494 -5.675 -44.937 1.00 66.19 72 GLN A N 1
ATOM 575 C CA . GLN A 1 72 ? 29.420 -5.134 -46.289 1.00 66.19 72 GLN A CA 1
ATOM 576 C C . GLN A 1 72 ? 29.216 -6.290 -47.277 1.00 66.19 72 GLN A C 1
ATOM 578 O O . GLN A 1 72 ? 30.159 -6.794 -47.879 1.00 66.19 72 GLN A O 1
ATOM 583 N N . THR A 1 73 ? 27.975 -6.740 -47.466 1.00 64.94 73 THR A N 1
ATOM 584 C CA . THR A 1 73 ? 27.618 -7.577 -48.616 1.00 64.94 73 THR A CA 1
ATOM 585 C C . THR A 1 73 ? 27.338 -6.682 -49.817 1.00 64.94 73 THR A C 1
ATOM 587 O O . THR A 1 73 ? 26.212 -6.601 -50.301 1.00 64.94 73 THR A O 1
ATOM 590 N N . CYS A 1 74 ? 28.362 -6.009 -50.331 1.00 56.69 74 CYS A N 1
ATOM 591 C CA . CYS A 1 74 ? 28.376 -5.600 -51.731 1.00 56.69 74 CYS A CA 1
ATOM 592 C C . CYS A 1 74 ? 29.141 -6.654 -52.537 1.00 56.69 74 CYS A C 1
ATOM 594 O O . CYS A 1 74 ? 30.181 -6.400 -53.134 1.00 56.69 74 CYS A O 1
ATOM 596 N N . ASN A 1 75 ? 28.577 -7.866 -52.581 1.00 62.47 75 ASN A N 1
ATOM 597 C CA . ASN A 1 75 ? 28.822 -8.743 -53.715 1.00 62.47 75 ASN A CA 1
ATOM 598 C C . ASN A 1 75 ? 28.131 -8.113 -54.922 1.00 62.47 75 ASN A C 1
ATOM 600 O O . ASN A 1 75 ? 26.931 -8.281 -55.089 1.00 62.47 75 ASN A O 1
ATOM 604 N N . ASN A 1 76 ? 28.894 -7.407 -55.747 1.00 58.19 76 ASN A N 1
ATOM 605 C CA . ASN A 1 76 ? 28.666 -7.360 -57.184 1.00 58.19 76 ASN A CA 1
ATOM 606 C C . ASN A 1 76 ? 30.030 -7.508 -57.856 1.00 58.19 76 ASN A C 1
ATOM 608 O O . ASN A 1 76 ? 30.694 -6.539 -58.211 1.00 58.19 76 ASN A O 1
ATOM 612 N N . VAL A 1 77 ? 30.445 -8.767 -58.003 1.00 61.78 77 VAL A N 1
ATOM 613 C CA . VAL A 1 77 ? 31.309 -9.163 -59.111 1.00 61.78 77 VAL A CA 1
ATOM 614 C C . VAL A 1 77 ? 30.501 -8.920 -60.385 1.00 61.78 77 VAL A C 1
ATOM 616 O O . VAL A 1 77 ? 29.515 -9.618 -60.610 1.00 61.78 77 VAL A O 1
ATOM 619 N N . ALA A 1 78 ? 30.893 -7.942 -61.197 1.00 50.09 78 ALA A N 1
ATOM 620 C CA . ALA A 1 78 ? 30.495 -7.858 -62.599 1.00 50.09 78 ALA A CA 1
ATOM 621 C C . ALA A 1 78 ? 31.467 -6.964 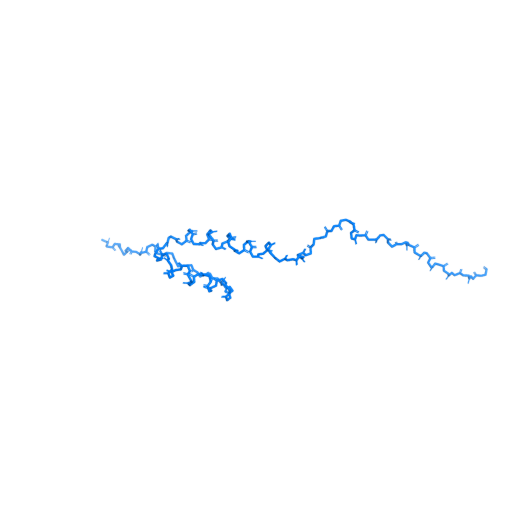-63.391 1.00 50.09 78 ALA A C 1
ATOM 623 O O . ALA A 1 78 ? 31.361 -5.744 -63.329 1.00 50.09 78 ALA A O 1
ATOM 624 N N . VAL A 1 79 ? 32.335 -7.662 -64.140 1.00 45.78 79 VAL A N 1
ATOM 625 C CA . VAL A 1 79 ? 33.066 -7.303 -65.379 1.00 45.78 79 VAL A CA 1
ATOM 626 C C . VAL A 1 79 ? 34.087 -6.167 -65.318 1.00 45.78 79 VAL A C 1
ATOM 628 O O . VAL A 1 79 ? 33.695 -4.984 -65.292 1.00 45.78 79 VAL A O 1
#

Foldseek 3Di:
DDDDDPDPDDDDDDDDDPVLVVVLVVVCVPPPDDDPVVSVVVSVVVVVVVVVPPDDDDDDDPVPDDDDPPPPPPPDPDD

Secondary structure (DSSP, 8-state):
--------PPP------HHHHHHHHHHHHHH-S--HHHHHHHHHHHHHHHHHHSTT-----GGG-PPPP----------